Protein AF-A0A2R4WIC1-F1 (afdb_monomer_lite)

Sequence (86 aa):
MVDRGYPLRRLRVKDYNDNDVRFIRGMIPHHEMAIRMASTEIVYGSNPWAKQLALSIKAAQKAEIDQMRAWLTQRGLSESGGGHSM

Stru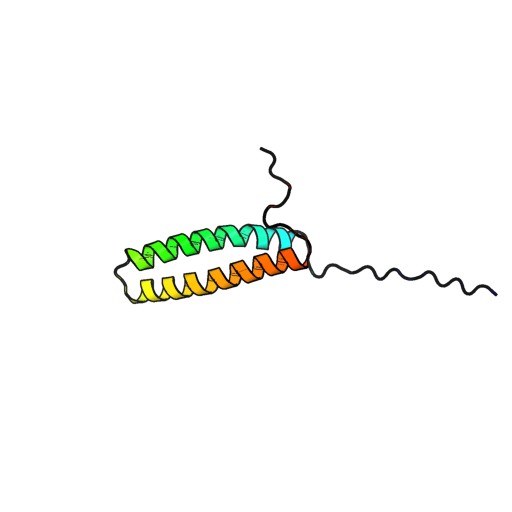cture (mmCIF, N/CA/C/O backbone):
data_AF-A0A2R4WIC1-F1
#
_entry.id   AF-A0A2R4WIC1-F1
#
loop_
_atom_site.group_PDB
_atom_site.id
_atom_site.type_symbol
_atom_site.label_atom_id
_atom_site.label_alt_id
_atom_site.label_comp_id
_atom_site.label_asym_id
_atom_site.label_entity_id
_atom_site.label_seq_id
_atom_site.pdbx_PDB_ins_code
_atom_site.Cartn_x
_atom_site.Cartn_y
_atom_site.Cartn_z
_atom_site.occupancy
_atom_site.B_iso_or_equiv
_atom_site.auth_seq_id
_atom_site.auth_comp_id
_atom_site.auth_asym_id
_atom_site.auth_atom_id
_atom_site.pdbx_PDB_model_num
ATOM 1 N N . MET A 1 1 ? -21.767 0.089 57.873 1.00 50.84 1 MET A N 1
ATOM 2 C CA . MET A 1 1 ? -21.862 -0.788 56.684 1.00 50.84 1 MET A CA 1
ATOM 3 C C . MET A 1 1 ? -22.398 -0.009 55.481 1.00 50.84 1 MET A C 1
ATOM 5 O O . MET A 1 1 ? -23.559 -0.179 55.142 1.00 50.84 1 MET A O 1
ATOM 9 N N . VAL A 1 2 ? -21.593 0.839 54.829 1.00 46.19 2 VAL A N 1
ATOM 10 C CA . VAL A 1 2 ? -21.911 1.315 53.465 1.00 46.19 2 VAL A CA 1
ATOM 11 C C . VAL A 1 2 ? -20.604 1.587 52.715 1.00 46.19 2 VAL A C 1
ATOM 13 O O . VAL A 1 2 ? -20.196 2.728 52.546 1.00 46.19 2 VAL A O 1
ATOM 16 N N . ASP A 1 3 ? -19.930 0.521 52.294 1.00 54.97 3 ASP A N 1
ATOM 17 C CA . ASP A 1 3 ? -18.911 0.604 51.248 1.00 54.97 3 ASP A CA 1
ATOM 18 C C . ASP A 1 3 ? -19.613 0.287 49.921 1.00 54.97 3 ASP A C 1
ATOM 20 O O . ASP A 1 3 ? -19.778 -0.870 49.539 1.00 54.97 3 ASP A O 1
ATOM 24 N N . ARG A 1 4 ? -20.188 1.310 49.279 1.00 60.31 4 ARG A N 1
ATOM 25 C CA . ARG A 1 4 ? -20.741 1.190 47.920 1.00 60.31 4 ARG A CA 1
ATOM 26 C C . ARG A 1 4 ? -19.784 1.864 46.949 1.00 60.31 4 ARG A C 1
ATOM 28 O O . ARG A 1 4 ? -20.079 2.922 46.399 1.00 60.31 4 ARG A O 1
ATOM 35 N N . GLY A 1 5 ? -18.626 1.236 46.764 1.00 51.09 5 GLY A N 1
ATOM 36 C CA . GLY A 1 5 ? -17.725 1.540 45.663 1.00 51.09 5 GLY A CA 1
ATOM 37 C C . GLY A 1 5 ? -18.441 1.294 44.337 1.00 51.09 5 GLY A C 1
ATOM 38 O O . GLY A 1 5 ? -18.740 0.155 43.979 1.00 51.09 5 GLY A O 1
ATOM 39 N N . TYR A 1 6 ? -18.744 2.364 43.607 1.00 52.19 6 TYR A N 1
ATOM 40 C CA . TYR A 1 6 ? -19.163 2.253 42.217 1.00 52.19 6 TYR A CA 1
ATOM 41 C C . TYR A 1 6 ? -18.010 1.624 41.426 1.00 52.19 6 TYR A C 1
ATOM 43 O O . TYR A 1 6 ? -16.904 2.173 41.449 1.00 52.19 6 TYR A O 1
ATOM 51 N N . PRO A 1 7 ? -18.212 0.498 40.719 1.00 58.97 7 PRO A N 1
ATOM 52 C CA . PRO A 1 7 ? -17.173 -0.035 39.859 1.00 58.97 7 PRO A CA 1
ATOM 53 C C . PRO A 1 7 ? -16.957 0.979 38.739 1.00 58.97 7 PRO A C 1
ATOM 55 O O . PRO A 1 7 ? -17.811 1.144 37.864 1.00 58.97 7 PRO A O 1
ATOM 58 N N . LEU A 1 8 ? -15.825 1.685 38.777 1.00 63.12 8 LEU A N 1
ATOM 59 C CA . LEU A 1 8 ? -15.366 2.498 37.662 1.00 63.12 8 LEU A CA 1
ATOM 60 C C . LEU A 1 8 ? -15.168 1.547 36.486 1.00 63.12 8 LEU A C 1
ATOM 62 O O . LEU A 1 8 ? -14.144 0.874 36.354 1.00 63.12 8 LEU A O 1
ATOM 66 N N . ARG A 1 9 ? -16.202 1.455 35.648 1.00 62.56 9 ARG A N 1
ATOM 67 C CA . ARG A 1 9 ? -16.147 0.818 34.342 1.00 62.56 9 ARG A CA 1
ATOM 68 C C . ARG A 1 9 ? -15.000 1.518 33.632 1.00 62.56 9 ARG A C 1
ATOM 70 O O . ARG A 1 9 ? -15.122 2.690 33.287 1.00 62.56 9 ARG A O 1
ATOM 77 N N . ARG A 1 10 ? -13.857 0.840 33.512 1.00 63.88 10 ARG A N 1
ATOM 78 C CA . ARG A 1 10 ? -12.681 1.370 32.827 1.00 63.88 10 ARG A CA 1
ATOM 79 C C . ARG A 1 10 ? -13.133 1.680 31.404 1.00 63.88 10 ARG A C 1
ATOM 81 O O . ARG A 1 10 ? -13.277 0.764 30.596 1.00 63.88 10 ARG A O 1
ATOM 88 N N . LEU A 1 11 ? -13.453 2.944 31.125 1.00 63.50 11 LEU A N 1
ATOM 89 C CA . LEU A 1 11 ? -13.682 3.412 29.769 1.00 63.50 11 LEU A CA 1
ATOM 90 C C . LEU A 1 11 ? -12.375 3.122 29.041 1.00 63.50 11 LEU A C 1
ATOM 92 O O . LEU A 1 11 ? -11.357 3.756 29.308 1.00 63.50 11 LEU A O 1
ATOM 96 N N . ARG A 1 12 ? -12.377 2.097 28.185 1.00 69.25 12 ARG A N 1
ATOM 97 C CA . ARG A 1 12 ? -11.310 1.928 27.204 1.00 69.25 12 ARG A CA 1
ATOM 98 C C . ARG A 1 12 ? -11.397 3.150 26.308 1.00 69.25 12 ARG A C 1
ATOM 100 O O . ARG A 1 12 ? -12.265 3.216 25.440 1.00 69.25 12 ARG A O 1
ATOM 107 N N . VAL A 1 13 ? -10.536 4.124 26.570 1.00 71.31 13 VAL A N 1
ATOM 108 C CA . VAL A 1 13 ? -10.239 5.166 25.598 1.00 71.31 13 VAL A CA 1
ATOM 109 C C . VAL A 1 13 ? -9.745 4.431 24.357 1.00 71.31 13 VAL A C 1
ATOM 111 O O . VAL A 1 13 ? -8.925 3.517 24.451 1.00 71.31 13 VAL A O 1
ATOM 114 N N . LYS A 1 14 ? -10.343 4.728 23.206 1.00 79.56 14 LYS A N 1
ATOM 115 C CA . LYS A 1 14 ? -9.818 4.220 21.946 1.00 79.56 14 LYS A CA 1
ATOM 116 C C . LYS A 1 14 ? -8.521 4.972 21.678 1.00 79.56 14 LYS A C 1
ATOM 118 O O . LYS A 1 14 ? -8.549 6.195 21.603 1.00 79.56 14 LYS A O 1
ATOM 123 N N . ASP A 1 15 ? -7.431 4.253 21.443 1.00 87.88 15 ASP A N 1
ATOM 124 C CA . ASP A 1 15 ? -6.162 4.846 20.989 1.00 87.88 15 ASP A CA 1
ATOM 125 C C . ASP A 1 15 ? -6.209 5.241 19.495 1.00 87.88 15 ASP A C 1
ATOM 127 O O . ASP A 1 15 ? -5.190 5.283 18.815 1.00 87.88 15 ASP A O 1
ATOM 131 N N . TYR A 1 16 ? -7.415 5.436 18.953 1.00 93.31 16 TYR A N 1
ATOM 132 C CA . TYR A 1 16 ? -7.690 5.835 17.579 1.00 93.31 16 TYR A CA 1
ATOM 133 C C . TYR A 1 16 ? -9.017 6.596 17.522 1.00 93.31 16 TYR A C 1
ATOM 135 O O . TYR A 1 16 ? -9.912 6.385 18.348 1.00 93.31 16 TYR A O 1
ATOM 143 N N . ASN A 1 17 ? -9.167 7.442 16.514 1.00 93.81 17 ASN A N 1
ATOM 144 C CA . ASN A 1 17 ? -10.381 8.195 16.232 1.00 93.81 17 ASN A CA 1
ATOM 145 C C . ASN A 1 17 ? -10.876 7.927 14.798 1.00 93.81 17 ASN A C 1
ATOM 147 O O . ASN A 1 17 ? -10.283 7.162 14.035 1.00 93.81 17 ASN A O 1
ATOM 151 N N . ASP A 1 18 ? -11.986 8.556 14.421 1.00 93.88 18 ASP A N 1
ATOM 152 C CA . ASP A 1 18 ? -12.601 8.344 13.108 1.00 93.88 18 ASP A CA 1
ATOM 153 C C . ASP A 1 18 ? -11.740 8.861 11.943 1.00 93.88 18 ASP A C 1
ATOM 155 O O . ASP A 1 18 ? -11.847 8.346 10.827 1.00 93.88 18 ASP A O 1
ATOM 159 N N . ASN A 1 19 ? -10.850 9.832 12.180 1.00 95.94 19 ASN A N 1
ATOM 160 C CA . ASN A 1 19 ? -9.910 10.298 11.160 1.00 95.94 19 ASN A CA 1
ATOM 161 C C . ASN A 1 19 ? -8.872 9.225 10.833 1.00 95.94 19 ASN A C 1
ATOM 163 O O . ASN A 1 19 ? -8.582 9.036 9.654 1.00 95.94 19 ASN A O 1
ATOM 167 N N . ASP A 1 20 ? -8.388 8.479 11.828 1.00 96.94 20 ASP A N 1
ATOM 168 C CA . ASP A 1 20 ? -7.458 7.365 11.604 1.00 96.94 20 ASP A CA 1
ATOM 169 C C . ASP A 1 20 ? -8.117 6.274 10.752 1.00 96.94 20 ASP A C 1
ATOM 171 O O . ASP A 1 20 ? -7.543 5.787 9.778 1.00 96.94 20 ASP A O 1
ATOM 175 N N . VAL A 1 21 ? -9.374 5.938 11.065 1.00 96.56 21 VAL A N 1
ATOM 176 C CA . VAL A 1 21 ? -10.145 4.946 10.301 1.00 96.56 21 VAL A CA 1
ATOM 177 C C . VAL A 1 21 ? -10.352 5.410 8.861 1.00 96.56 21 VAL A C 1
ATOM 179 O O . VAL A 1 21 ? -10.153 4.632 7.928 1.00 96.56 21 VAL A O 1
ATOM 182 N N . ARG A 1 22 ? -10.740 6.674 8.656 1.00 96.19 22 ARG A N 1
ATOM 183 C CA . ARG A 1 22 ? -10.918 7.245 7.313 1.00 96.19 22 ARG A CA 1
ATOM 184 C C . ARG A 1 22 ? -9.612 7.287 6.527 1.00 96.19 22 ARG A C 1
ATOM 186 O O . ARG A 1 22 ? -9.624 6.960 5.343 1.00 96.19 22 ARG A O 1
ATOM 193 N N . PHE A 1 23 ? -8.512 7.664 7.173 1.00 97.00 23 PHE A N 1
ATOM 194 C CA . PHE A 1 23 ? -7.191 7.694 6.558 1.00 97.00 23 PHE A CA 1
ATOM 195 C C . PHE A 1 23 ? -6.788 6.300 6.076 1.00 97.00 23 PHE A C 1
ATOM 197 O O . PHE A 1 23 ? -6.507 6.123 4.895 1.00 97.00 23 PHE A O 1
ATOM 204 N N . ILE A 1 24 ? -6.862 5.294 6.950 1.00 97.88 24 ILE A N 1
ATOM 205 C CA . ILE A 1 24 ? -6.488 3.913 6.621 1.00 97.88 24 ILE A CA 1
ATOM 206 C C . ILE A 1 24 ? -7.363 3.354 5.493 1.00 97.88 24 ILE A C 1
ATOM 208 O O . ILE A 1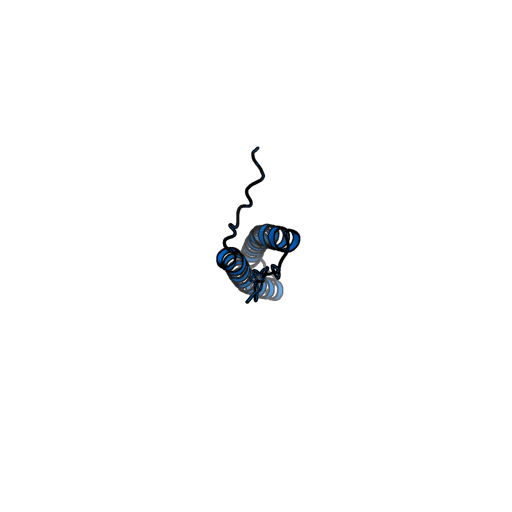 24 ? -6.844 2.801 4.525 1.00 97.88 24 ILE A O 1
ATOM 212 N N . ARG A 1 25 ? -8.685 3.557 5.558 1.00 97.44 25 ARG A N 1
ATOM 213 C CA . ARG A 1 25 ? -9.601 3.133 4.486 1.00 97.44 25 ARG A CA 1
ATOM 214 C C . ARG A 1 25 ? -9.313 3.814 3.149 1.00 97.44 25 ARG A C 1
ATOM 216 O O . ARG A 1 25 ? -9.505 3.190 2.115 1.00 97.44 25 ARG A O 1
ATOM 223 N N . GLY A 1 26 ? -8.867 5.071 3.159 1.00 96.62 26 GLY A N 1
ATOM 224 C CA . GLY A 1 26 ? -8.468 5.794 1.949 1.00 96.62 26 GLY A CA 1
ATOM 225 C C . GLY A 1 26 ? -7.095 5.378 1.414 1.00 96.62 26 GLY A C 1
ATOM 226 O O . GLY A 1 26 ? -6.886 5.361 0.203 1.00 96.62 26 GLY A O 1
ATOM 227 N N . MET A 1 27 ? -6.165 5.007 2.296 1.00 98.44 27 MET A N 1
ATOM 228 C CA . MET A 1 27 ? -4.807 4.621 1.911 1.00 98.44 27 MET A CA 1
ATOM 229 C C . MET A 1 27 ? -4.727 3.232 1.282 1.00 98.44 27 MET A C 1
ATOM 231 O O . MET A 1 27 ? -3.907 3.033 0.394 1.00 98.44 27 MET A O 1
ATOM 235 N N . ILE A 1 28 ? -5.608 2.297 1.645 1.00 98.44 28 ILE A N 1
ATOM 236 C CA . ILE A 1 28 ? -5.661 0.978 0.990 1.00 98.44 28 ILE A CA 1
ATOM 237 C C . ILE A 1 28 ? -5.838 1.101 -0.543 1.00 98.44 28 ILE A C 1
ATOM 239 O O . ILE A 1 28 ? -4.942 0.668 -1.270 1.00 98.44 28 ILE A O 1
ATOM 243 N N . PRO A 1 29 ? -6.908 1.726 -1.083 1.00 97.94 29 PRO A N 1
ATOM 244 C CA . PRO A 1 29 ? -7.086 1.845 -2.532 1.00 97.94 29 PRO A CA 1
ATOM 245 C C . PRO A 1 29 ? -6.057 2.773 -3.198 1.00 97.94 29 PRO A C 1
ATOM 247 O O . PRO A 1 29 ? -5.711 2.564 -4.364 1.00 97.94 29 PRO A O 1
ATOM 250 N N . HIS A 1 30 ? -5.541 3.777 -2.478 1.00 98.50 30 HIS A N 1
ATOM 251 C CA . HIS A 1 30 ? -4.437 4.617 -2.952 1.00 98.50 30 HIS A CA 1
ATOM 252 C C . HIS A 1 30 ? -3.172 3.778 -3.212 1.00 98.50 30 HIS A C 1
ATOM 254 O O . HIS A 1 30 ? -2.582 3.852 -4.292 1.00 98.50 30 HIS A O 1
ATOM 260 N N . HIS A 1 31 ? -2.803 2.910 -2.269 1.00 98.75 31 HIS A N 1
ATOM 261 C CA . HIS A 1 31 ? -1.669 1.997 -2.410 1.00 98.75 31 HIS A CA 1
ATOM 262 C C . HIS A 1 31 ? -1.895 0.941 -3.489 1.00 98.75 31 HIS A C 1
ATOM 264 O O . HIS A 1 31 ? -0.999 0.647 -4.279 1.00 98.75 31 HIS A O 1
ATOM 270 N N . GLU A 1 32 ? -3.109 0.399 -3.605 1.00 98.69 32 GLU A N 1
ATOM 271 C CA . GLU A 1 32 ? -3.441 -0.525 -4.694 1.00 98.69 32 GLU A CA 1
ATOM 272 C C . GLU A 1 32 ? -3.255 0.128 -6.076 1.00 98.69 32 GLU A C 1
ATOM 274 O O . GLU A 1 32 ? -2.784 -0.520 -7.015 1.00 98.69 32 GLU A O 1
ATOM 279 N N . MET A 1 33 ? -3.582 1.418 -6.212 1.00 98.62 33 MET A N 1
ATOM 280 C CA . MET A 1 33 ? -3.351 2.188 -7.437 1.00 98.62 33 MET A CA 1
ATOM 281 C C . MET A 1 33 ? -1.859 2.390 -7.719 1.00 98.62 33 MET A C 1
ATOM 283 O O . MET A 1 33 ? -1.411 2.121 -8.838 1.00 98.62 33 MET A O 1
ATOM 287 N N . ALA A 1 34 ? -1.070 2.753 -6.711 1.00 98.75 34 ALA A N 1
ATOM 288 C CA . ALA A 1 34 ? 0.375 2.889 -6.856 1.00 98.75 34 ALA A CA 1
ATOM 289 C C . ALA A 1 34 ? 1.071 1.548 -7.177 1.00 98.75 34 ALA A C 1
ATOM 291 O O . ALA A 1 34 ? 1.971 1.516 -8.016 1.00 98.75 34 ALA A O 1
ATOM 292 N N . ILE A 1 35 ? 0.602 0.413 -6.644 1.00 98.88 35 ILE A N 1
ATOM 293 C CA . ILE A 1 35 ? 1.073 -0.928 -7.042 1.00 98.88 35 ILE A CA 1
ATOM 294 C C . ILE A 1 35 ? 0.779 -1.222 -8.520 1.00 98.88 35 ILE A C 1
ATOM 296 O O . ILE A 1 35 ? 1.612 -1.836 -9.204 1.00 98.88 35 ILE A O 1
ATOM 300 N N . ARG A 1 36 ? -0.390 -0.808 -9.032 1.00 98.81 36 ARG A N 1
ATOM 301 C CA . ARG A 1 36 ? -0.722 -0.945 -10.460 1.00 98.81 36 ARG A CA 1
ATOM 302 C C . ARG A 1 36 ? 0.233 -0.116 -11.319 1.00 98.81 36 ARG A C 1
ATOM 304 O O . ARG A 1 36 ? 0.818 -0.668 -12.245 1.00 98.81 36 ARG A O 1
ATOM 311 N N . MET A 1 37 ? 0.469 1.148 -10.964 1.00 98.75 37 MET A N 1
ATOM 312 C CA . MET A 1 37 ? 1.418 2.020 -11.673 1.00 98.75 37 MET A CA 1
ATOM 313 C C . MET A 1 37 ? 2.852 1.481 -11.634 1.00 98.75 37 MET A C 1
ATOM 315 O O . MET A 1 37 ? 3.512 1.403 -12.668 1.00 98.75 37 MET A O 1
ATOM 319 N N . ALA A 1 38 ? 3.318 1.037 -10.465 1.00 98.81 38 ALA A N 1
ATOM 320 C CA . ALA A 1 38 ? 4.629 0.417 -10.317 1.00 98.81 38 ALA A CA 1
ATOM 321 C C . ALA A 1 38 ? 4.755 -0.845 -11.185 1.00 98.81 38 ALA A C 1
ATOM 323 O O . ALA A 1 38 ? 5.786 -1.080 -11.806 1.00 98.81 38 ALA A O 1
ATOM 324 N N . SER A 1 39 ? 3.692 -1.649 -11.282 1.00 98.75 39 SER A N 1
ATOM 325 C CA . SER A 1 39 ? 3.686 -2.824 -12.160 1.00 98.75 39 SER A CA 1
ATOM 326 C C . SER A 1 39 ? 3.799 -2.442 -13.639 1.00 98.75 39 SER A C 1
ATOM 328 O O . SER A 1 39 ? 4.510 -3.128 -14.369 1.00 98.75 39 SER A O 1
ATOM 330 N N . THR A 1 40 ? 3.179 -1.338 -14.070 1.00 98.75 40 THR A N 1
ATOM 331 C CA . THR A 1 40 ? 3.354 -0.792 -15.426 1.00 98.75 40 THR A CA 1
ATOM 332 C C . THR A 1 40 ? 4.812 -0.410 -15.691 1.00 98.75 40 THR A C 1
ATOM 334 O O . THR A 1 40 ? 5.366 -0.840 -16.699 1.00 98.75 40 THR A O 1
ATOM 337 N N . GLU A 1 41 ? 5.467 0.312 -14.777 1.00 98.75 41 GLU A N 1
ATOM 338 C CA . GLU A 1 41 ? 6.884 0.691 -14.928 1.00 98.75 41 GLU A CA 1
ATOM 339 C C . GLU A 1 41 ? 7.808 -0.538 -14.973 1.00 98.75 41 GLU A C 1
ATOM 341 O O . GLU A 1 41 ? 8.720 -0.617 -15.793 1.00 98.75 41 GLU A O 1
ATOM 346 N N . ILE A 1 42 ? 7.545 -1.559 -14.151 1.00 98.69 42 ILE A N 1
ATOM 347 C CA . ILE A 1 42 ? 8.328 -2.806 -14.155 1.00 98.69 42 ILE A CA 1
ATOM 348 C C . ILE A 1 42 ? 8.242 -3.518 -15.514 1.00 98.69 42 ILE A C 1
ATOM 350 O O . ILE A 1 42 ? 9.243 -4.064 -15.985 1.00 98.69 42 ILE A O 1
ATOM 354 N N . VAL A 1 43 ? 7.067 -3.536 -16.145 1.00 98.69 43 VAL A N 1
ATOM 355 C CA . VAL A 1 43 ? 6.868 -4.254 -17.412 1.00 98.69 43 VAL A CA 1
ATOM 356 C C . VAL A 1 43 ? 7.361 -3.434 -18.602 1.00 98.69 43 VAL A C 1
ATOM 358 O O . VAL A 1 43 ? 8.088 -3.964 -19.438 1.00 98.69 43 VAL A O 1
ATOM 361 N N . TYR A 1 44 ? 7.009 -2.150 -18.663 1.00 98.62 44 TYR A N 1
ATOM 362 C CA . TYR A 1 44 ? 7.155 -1.333 -19.873 1.00 98.62 44 TYR A CA 1
ATOM 363 C C . TYR A 1 44 ? 8.232 -0.246 -19.776 1.00 98.62 44 TYR A C 1
ATOM 365 O O . TYR A 1 44 ? 8.588 0.343 -20.794 1.00 98.62 44 TYR A O 1
ATOM 373 N N . GLY A 1 45 ? 8.756 0.030 -18.581 1.00 98.19 45 GLY A N 1
ATOM 374 C CA . GLY A 1 45 ? 9.780 1.046 -18.362 1.00 98.19 45 GLY A CA 1
ATOM 375 C C . GLY A 1 45 ? 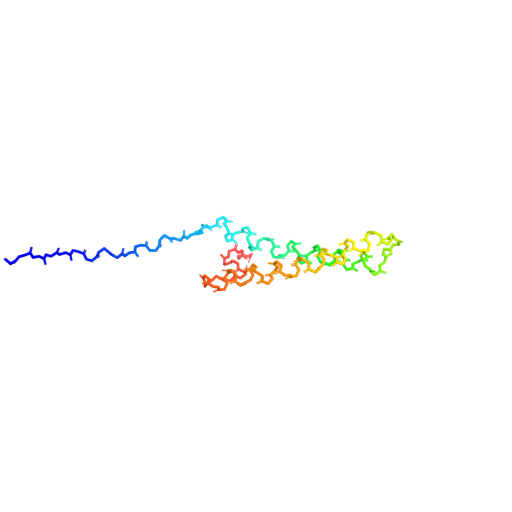11.147 0.653 -18.926 1.00 98.19 45 GLY A C 1
ATOM 376 O O . GLY A 1 45 ? 11.531 -0.525 -18.923 1.00 98.19 45 GLY A O 1
ATOM 377 N N . SER A 1 46 ? 11.899 1.665 -19.365 1.00 98.31 46 SER A N 1
ATOM 378 C CA . SER A 1 46 ? 13.233 1.513 -19.971 1.00 98.31 46 SER A CA 1
ATOM 379 C C . SER A 1 46 ? 14.378 1.951 -19.054 1.00 98.31 46 SER A C 1
ATOM 381 O O . SER A 1 46 ? 15.523 1.587 -19.306 1.00 98.31 46 SER A O 1
ATOM 383 N N . ASN A 1 47 ? 14.105 2.727 -17.997 1.00 98.62 47 ASN A N 1
ATOM 384 C CA . ASN A 1 47 ? 15.136 3.208 -17.075 1.00 98.62 47 ASN A CA 1
ATOM 385 C C . ASN A 1 47 ? 15.360 2.184 -15.940 1.00 98.62 47 ASN A C 1
ATOM 387 O O . ASN A 1 47 ? 14.462 2.001 -15.116 1.00 98.62 47 ASN A O 1
ATOM 391 N N . PRO A 1 48 ? 16.546 1.550 -15.825 1.00 98.44 48 PRO A N 1
ATOM 392 C CA . PRO A 1 48 ? 16.791 0.517 -14.815 1.00 98.44 48 PRO A CA 1
ATOM 393 C C . PRO A 1 48 ? 16.579 0.990 -13.372 1.00 98.44 48 PRO A C 1
ATOM 395 O O . PRO A 1 48 ? 16.070 0.236 -12.543 1.00 98.44 48 PRO A O 1
ATOM 398 N N . TRP A 1 49 ? 16.921 2.246 -13.071 1.00 98.62 49 TRP A N 1
ATOM 399 C CA . TRP A 1 49 ? 16.727 2.818 -11.740 1.00 98.62 49 TRP A CA 1
ATOM 400 C C . TRP A 1 49 ? 15.240 2.999 -11.418 1.00 98.62 49 TRP A C 1
ATOM 402 O O . TRP A 1 49 ? 14.800 2.642 -10.326 1.00 98.62 49 TRP A O 1
ATOM 412 N N . ALA A 1 50 ? 14.446 3.468 -12.385 1.00 98.62 50 ALA A N 1
ATOM 413 C CA . ALA A 1 50 ? 13.001 3.615 -12.217 1.00 98.62 50 ALA A CA 1
ATOM 414 C C . ALA A 1 50 ? 12.309 2.257 -12.005 1.00 98.62 50 ALA A C 1
ATOM 416 O O . ALA A 1 50 ? 11.464 2.125 -11.119 1.00 98.62 50 ALA A O 1
ATOM 417 N N . LYS A 1 51 ? 12.735 1.212 -12.727 1.00 98.81 51 LYS A N 1
ATOM 418 C CA . LYS A 1 51 ? 12.237 -0.159 -12.517 1.00 98.81 51 LYS A CA 1
ATOM 419 C C . LYS A 1 51 ? 12.576 -0.688 -11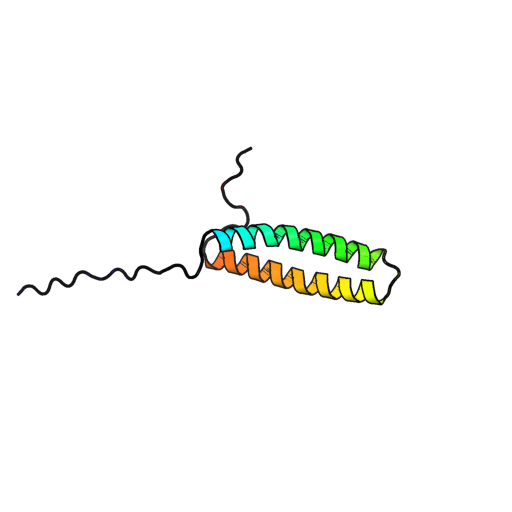.127 1.00 98.81 51 LYS A C 1
ATOM 421 O O . LYS A 1 51 ? 11.726 -1.305 -10.484 1.00 98.81 51 LYS A O 1
ATOM 426 N N . GLN A 1 52 ? 13.792 -0.429 -10.647 1.00 98.81 52 GLN A N 1
ATOM 427 C CA . GLN A 1 52 ? 14.201 -0.828 -9.302 1.00 98.81 52 GLN A CA 1
ATOM 428 C C . GLN A 1 52 ? 13.383 -0.101 -8.228 1.00 98.81 52 GLN A C 1
ATOM 430 O O . GLN A 1 52 ? 12.930 -0.726 -7.270 1.00 98.81 52 GLN A O 1
ATOM 435 N N . LEU A 1 53 ? 13.135 1.198 -8.407 1.00 98.81 53 LEU A N 1
ATOM 436 C CA . LEU A 1 53 ? 12.263 1.964 -7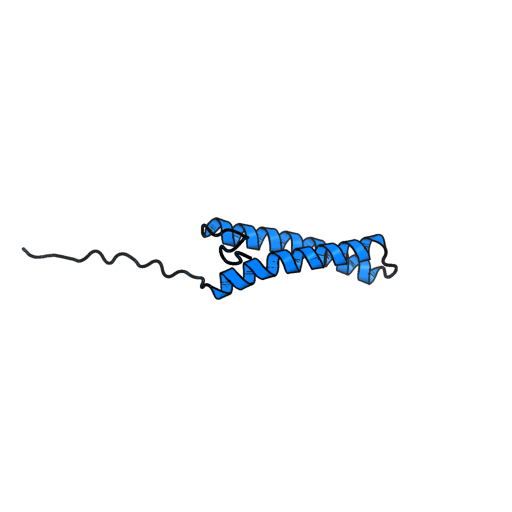.521 1.00 98.81 53 LEU A CA 1
ATOM 437 C C . LEU A 1 53 ? 10.834 1.402 -7.524 1.00 98.81 53 LEU A C 1
ATOM 439 O O . LEU A 1 53 ? 10.249 1.208 -6.460 1.00 98.81 53 LEU A O 1
ATOM 443 N N . ALA A 1 54 ? 10.289 1.076 -8.697 1.00 98.88 54 ALA A N 1
ATOM 444 C CA . ALA A 1 54 ? 8.960 0.491 -8.825 1.00 98.88 54 ALA A CA 1
ATOM 445 C C . ALA A 1 54 ? 8.843 -0.877 -8.123 1.00 98.88 54 ALA A C 1
ATOM 447 O O . ALA A 1 54 ? 7.832 -1.147 -7.470 1.00 98.88 54 ALA A O 1
ATOM 448 N N . LEU A 1 55 ? 9.880 -1.723 -8.186 1.00 98.88 55 LEU A N 1
ATOM 449 C CA . LEU A 1 55 ? 9.938 -2.974 -7.418 1.00 98.88 55 LEU A CA 1
ATOM 450 C C . LEU A 1 55 ? 9.865 -2.712 -5.907 1.00 98.88 55 LEU A C 1
ATOM 452 O O . LEU A 1 55 ? 9.059 -3.347 -5.222 1.00 98.88 55 LEU A O 1
ATOM 456 N N . SER A 1 56 ? 10.644 -1.751 -5.404 1.00 98.81 56 SER A N 1
ATOM 457 C CA . SER A 1 56 ? 10.640 -1.367 -3.987 1.00 98.81 56 SER A CA 1
ATOM 458 C C . SER A 1 56 ? 9.287 -0.810 -3.538 1.00 98.81 56 SER A C 1
ATOM 460 O O . SER A 1 56 ? 8.762 -1.247 -2.515 1.00 98.81 56 SER A O 1
ATOM 462 N N . ILE A 1 57 ? 8.679 0.088 -4.325 1.00 98.75 57 ILE A N 1
ATOM 463 C CA . ILE A 1 57 ? 7.343 0.648 -4.053 1.00 98.75 57 ILE A CA 1
ATOM 464 C C . ILE A 1 57 ? 6.308 -0.473 -3.971 1.00 98.75 57 ILE A C 1
ATOM 466 O O . ILE A 1 57 ? 5.546 -0.550 -3.009 1.00 98.75 57 ILE A O 1
ATOM 470 N N . LYS A 1 58 ? 6.300 -1.380 -4.955 1.00 98.75 58 LYS A N 1
ATOM 471 C CA . LYS A 1 58 ? 5.356 -2.499 -5.002 1.00 98.75 58 LYS A CA 1
ATOM 472 C C . LYS A 1 58 ? 5.490 -3.423 -3.793 1.00 98.75 58 LYS A C 1
ATOM 474 O O . LYS A 1 58 ? 4.475 -3.914 -3.306 1.00 98.75 58 LYS A O 1
ATOM 479 N N . ALA A 1 59 ? 6.712 -3.696 -3.339 1.00 98.75 59 ALA A N 1
ATOM 480 C CA . ALA A 1 59 ? 6.953 -4.539 -2.171 1.00 98.75 59 ALA A CA 1
ATOM 481 C C . ALA A 1 59 ? 6.506 -3.852 -0.872 1.00 98.75 59 ALA A C 1
ATOM 483 O O . ALA A 1 59 ? 5.735 -4.438 -0.113 1.00 98.75 59 ALA A O 1
ATOM 484 N N . ALA A 1 60 ? 6.930 -2.603 -0.654 1.00 98.81 60 ALA A N 1
ATOM 485 C CA . ALA A 1 60 ? 6.593 -1.842 0.545 1.00 98.81 60 ALA A CA 1
ATOM 486 C C . ALA A 1 60 ? 5.079 -1.634 0.678 1.00 98.81 60 ALA A C 1
ATOM 488 O O . ALA A 1 60 ? 4.492 -1.976 1.700 1.00 98.81 60 ALA A O 1
ATOM 489 N N . GLN A 1 61 ? 4.417 -1.177 -0.387 1.00 98.81 61 GLN A N 1
ATOM 490 C CA . GLN A 1 61 ? 2.994 -0.859 -0.313 1.00 98.81 61 GLN A CA 1
ATOM 491 C C . GLN A 1 61 ? 2.097 -2.091 -0.169 1.00 98.81 61 GLN A C 1
ATOM 493 O O . GLN A 1 61 ? 1.022 -1.988 0.413 1.00 98.81 61 GLN A O 1
ATOM 498 N N . LYS A 1 62 ? 2.532 -3.271 -0.634 1.00 98.81 62 LYS A N 1
ATOM 499 C CA . LYS A 1 62 ? 1.836 -4.529 -0.318 1.00 98.81 62 LYS A CA 1
ATOM 500 C C . LYS A 1 62 ? 1.867 -4.821 1.179 1.00 98.81 62 LYS A C 1
ATOM 502 O O . LYS A 1 62 ? 0.822 -5.098 1.756 1.00 98.81 62 LYS A O 1
ATOM 507 N N . ALA A 1 63 ? 3.040 -4.703 1.800 1.00 98.81 63 ALA A N 1
ATOM 508 C CA . ALA A 1 63 ? 3.180 -4.909 3.237 1.00 98.81 63 ALA A CA 1
ATOM 509 C C . ALA A 1 63 ? 2.366 -3.880 4.042 1.00 98.81 63 ALA A C 1
ATOM 511 O O . ALA A 1 63 ? 1.716 -4.237 5.021 1.00 98.81 63 ALA A O 1
ATOM 512 N N . GLU A 1 64 ? 2.345 -2.618 3.608 1.00 98.81 64 GLU A N 1
ATOM 513 C CA . GLU A 1 64 ? 1.551 -1.562 4.248 1.00 98.81 64 GLU A CA 1
ATOM 514 C C . GLU A 1 64 ? 0.038 -1.802 4.110 1.00 98.81 64 GLU A C 1
ATOM 516 O O . GLU A 1 64 ? -0.701 -1.578 5.068 1.00 98.81 64 GLU A O 1
ATOM 521 N N . ILE A 1 65 ? -0.439 -2.319 2.969 1.00 98.75 65 ILE A N 1
ATOM 522 C CA . ILE A 1 65 ? -1.837 -2.759 2.825 1.00 98.75 65 ILE A CA 1
ATOM 523 C C . ILE A 1 65 ? -2.158 -3.846 3.854 1.00 98.75 65 ILE A C 1
ATOM 525 O O . ILE A 1 65 ? -3.154 -3.726 4.567 1.00 98.75 65 ILE A O 1
ATOM 529 N N . ASP A 1 66 ? -1.316 -4.872 3.983 1.00 98.62 66 ASP A N 1
ATOM 530 C CA . ASP A 1 66 ? -1.548 -5.959 4.940 1.00 98.62 66 ASP A CA 1
ATOM 531 C C . ASP A 1 66 ? -1.581 -5.444 6.389 1.00 98.62 66 ASP A C 1
ATOM 533 O O . ASP A 1 66 ? -2.449 -5.831 7.177 1.00 98.62 66 ASP A O 1
ATOM 537 N N . GLN A 1 67 ? -0.699 -4.500 6.733 1.00 98.75 67 GLN A N 1
ATOM 538 C CA . GLN A 1 67 ? -0.693 -3.829 8.036 1.00 98.75 67 GLN A CA 1
ATOM 539 C C . GLN A 1 67 ? -1.977 -3.027 8.283 1.00 98.75 67 GLN A C 1
ATOM 541 O O . GLN A 1 67 ? -2.562 -3.116 9.363 1.00 98.75 67 GLN A O 1
ATOM 546 N N . MET A 1 68 ? -2.444 -2.271 7.289 1.00 98.50 68 MET A N 1
ATOM 547 C CA . MET A 1 68 ? -3.678 -1.487 7.368 1.00 98.50 68 MET A CA 1
ATOM 548 C C . MET A 1 68 ? -4.918 -2.375 7.536 1.00 98.50 68 MET A C 1
ATOM 550 O O . MET A 1 68 ? -5.762 -2.112 8.398 1.00 98.50 68 MET A O 1
ATOM 554 N N . ARG A 1 69 ? -5.003 -3.473 6.776 1.00 98.19 69 ARG A N 1
ATOM 555 C CA . ARG A 1 69 ? -6.076 -4.474 6.897 1.00 98.19 69 ARG A CA 1
ATOM 556 C C . ARG A 1 69 ? -6.075 -5.143 8.268 1.00 98.19 69 ARG A C 1
ATOM 558 O O . ARG A 1 69 ? -7.127 -5.271 8.905 1.00 98.19 69 ARG A O 1
ATOM 565 N N . ALA A 1 70 ? -4.895 -5.516 8.762 1.00 98.12 70 ALA A N 1
ATOM 566 C CA . ALA A 1 70 ? -4.738 -6.074 10.098 1.00 98.12 70 ALA A CA 1
ATOM 567 C C . ALA A 1 70 ? -5.153 -5.068 11.183 1.00 98.12 70 ALA A C 1
ATOM 569 O O . ALA A 1 70 ? -5.875 -5.433 12.112 1.00 98.12 70 ALA A O 1
ATOM 570 N N . TRP A 1 71 ? -4.766 -3.796 11.046 1.00 97.56 71 TRP A N 1
ATOM 571 C CA . TRP A 1 71 ? -5.118 -2.735 11.991 1.00 97.56 71 TRP A CA 1
ATOM 572 C C . TRP A 1 71 ? -6.636 -2.556 12.121 1.00 97.56 71 TRP A C 1
ATOM 574 O O . TRP A 1 71 ? -7.135 -2.440 13.247 1.00 97.56 71 TRP A O 1
ATOM 584 N N . LEU A 1 72 ? -7.365 -2.584 10.995 1.00 96.62 72 LEU A N 1
ATOM 585 C CA . LEU A 1 72 ? -8.832 -2.524 10.956 1.00 96.62 72 LEU A CA 1
ATOM 586 C C . LEU A 1 72 ? -9.457 -3.767 11.603 1.00 96.62 72 LEU A C 1
ATOM 588 O O . LEU A 1 72 ? -10.291 -3.644 12.504 1.00 96.62 72 LEU A O 1
ATOM 592 N N . THR A 1 73 ? -8.995 -4.956 11.209 1.00 96.06 73 THR A N 1
ATOM 593 C CA . THR A 1 73 ? -9.519 -6.242 11.695 1.00 96.06 73 THR A CA 1
ATOM 594 C C . THR A 1 73 ? -9.362 -6.385 13.210 1.00 96.06 73 THR A C 1
ATOM 596 O O . THR A 1 73 ? -10.317 -6.730 13.903 1.00 96.06 73 THR A O 1
ATOM 599 N N . GLN A 1 74 ? -8.194 -6.029 13.758 1.00 95.69 74 GLN A N 1
ATOM 600 C CA . GLN A 1 74 ? -7.924 -6.051 15.205 1.00 95.69 74 GLN A CA 1
ATOM 601 C C . GLN A 1 74 ? -8.856 -5.131 16.013 1.00 95.69 74 GLN A C 1
ATOM 603 O O . GLN A 1 74 ? -8.993 -5.292 17.226 1.00 95.69 74 GLN A O 1
ATOM 608 N N . ARG A 1 75 ? -9.496 -4.158 15.355 1.00 94.81 75 ARG A N 1
ATOM 609 C CA . ARG A 1 75 ? -10.432 -3.194 15.953 1.00 94.81 75 ARG A CA 1
ATOM 610 C C . ARG A 1 75 ? -11.895 -3.493 15.620 1.00 94.81 75 ARG A C 1
ATOM 612 O O . ARG A 1 75 ? -12.757 -2.709 16.009 1.00 94.81 75 ARG A O 1
ATOM 619 N N . GLY A 1 76 ? -12.178 -4.605 14.936 1.00 94.75 76 GLY A N 1
ATOM 620 C CA . GLY A 1 76 ? -13.528 -4.972 14.500 1.00 94.75 76 GLY A CA 1
ATOM 621 C C . GLY A 1 76 ? -14.093 -4.048 13.418 1.00 94.75 76 GLY A C 1
ATOM 622 O O . GLY A 1 76 ? -15.306 -3.878 13.329 1.00 94.75 76 GLY A O 1
ATOM 623 N N . LEU A 1 77 ? -13.226 -3.407 12.630 1.00 94.31 77 LEU A N 1
ATOM 624 C CA . LEU A 1 77 ? -13.596 -2.499 11.547 1.00 94.31 77 LEU A CA 1
ATOM 625 C C . LEU A 1 77 ? -13.414 -3.194 10.193 1.00 94.31 77 LEU A C 1
ATOM 627 O O . LEU A 1 77 ? -12.467 -3.951 9.998 1.00 94.31 77 LEU A O 1
ATOM 631 N N . SER A 1 78 ? -14.292 -2.895 9.238 1.00 92.94 78 SER A N 1
ATOM 632 C CA . SER A 1 78 ? -14.180 -3.325 7.838 1.00 92.94 78 SER A CA 1
ATOM 633 C C . SER A 1 78 ? -13.420 -2.310 6.979 1.00 92.94 78 SER A C 1
ATOM 635 O O . SER A 1 78 ? -13.426 -1.111 7.278 1.00 92.94 78 SER A O 1
ATOM 637 N N . GLU A 1 79 ? -12.833 -2.768 5.869 1.00 89.25 79 GLU A N 1
ATOM 638 C CA . GLU A 1 79 ? -12.223 -1.908 4.837 1.00 89.25 79 GLU A CA 1
ATOM 639 C C . GLU A 1 79 ? -13.258 -0.988 4.178 1.00 89.25 79 GLU A C 1
ATOM 641 O O . GLU A 1 79 ? -13.046 0.217 4.070 1.00 89.25 79 GLU A O 1
ATOM 646 N N . SER A 1 80 ? -14.431 -1.519 3.831 1.00 80.94 80 SER A N 1
ATOM 647 C CA . SER A 1 80 ? -15.568 -0.716 3.387 1.00 80.94 80 SER A CA 1
ATOM 648 C C . SER A 1 80 ? -16.244 -0.067 4.595 1.00 80.94 80 SER A C 1
ATOM 650 O O . SER A 1 80 ? -16.824 -0.755 5.440 1.00 80.94 80 SER A O 1
ATOM 652 N N . GLY A 1 81 ? -16.174 1.258 4.708 1.00 67.12 81 GLY A N 1
ATOM 653 C CA . GLY A 1 81 ? -16.997 1.995 5.665 1.00 67.12 81 GLY A CA 1
ATOM 654 C C . GLY A 1 81 ? -18.454 1.993 5.215 1.00 67.12 81 GLY A C 1
ATOM 655 O O . GLY A 1 81 ? -18.733 2.342 4.073 1.00 67.12 81 GLY A O 1
ATOM 656 N N . GLY A 1 82 ? -19.384 1.610 6.094 1.00 60.53 82 GLY A N 1
ATOM 657 C CA . GLY A 1 82 ? -20.806 1.851 5.851 1.00 60.53 82 GLY A CA 1
ATOM 658 C C . GLY A 1 82 ? -21.030 3.353 5.678 1.00 60.53 82 GLY A C 1
ATOM 659 O O . GLY A 1 82 ? -20.845 4.102 6.633 1.00 60.53 82 GLY A O 1
ATOM 660 N N . GLY A 1 83 ? -21.353 3.787 4.458 1.00 52.03 83 GLY A N 1
ATOM 661 C CA . GLY A 1 83 ? -21.588 5.200 4.161 1.00 52.03 83 GLY A CA 1
ATOM 662 C C . GLY A 1 83 ? -21.119 5.674 2.789 1.00 52.03 83 GLY A C 1
ATOM 663 O O . GLY A 1 83 ? -20.427 6.676 2.721 1.00 52.03 83 GLY A O 1
ATOM 664 N N . HIS A 1 84 ? -21.523 4.987 1.721 1.00 49.34 84 HIS A N 1
ATOM 665 C CA . HIS A 1 84 ? -21.956 5.622 0.471 1.00 49.34 84 HIS A CA 1
ATOM 666 C C . HIS A 1 84 ? -23.033 4.719 -0.130 1.00 49.34 84 HIS A C 1
ATOM 668 O O . HIS A 1 84 ? -22.782 3.941 -1.045 1.00 49.34 84 HIS A O 1
ATOM 674 N N . SER A 1 85 ? -24.231 4.778 0.452 1.00 42.34 85 SER A N 1
ATOM 675 C CA . SER A 1 85 ? -25.436 4.437 -0.297 1.00 42.34 85 SER A CA 1
ATOM 676 C C . SER A 1 85 ? -25.534 5.475 -1.416 1.00 42.34 85 SER A C 1
ATOM 678 O O . SER A 1 85 ? -25.796 6.645 -1.132 1.00 42.34 85 SER A O 1
ATOM 680 N N . MET A 1 86 ? -25.191 5.079 -2.639 1.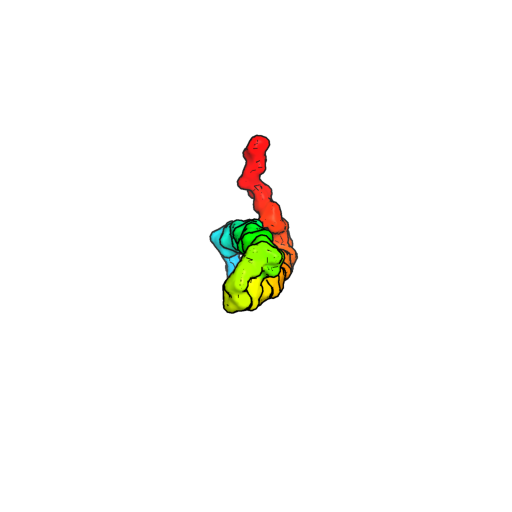00 38.84 86 MET A N 1
ATOM 681 C CA . MET A 1 86 ? -25.646 5.774 -3.844 1.00 38.84 86 MET A CA 1
ATOM 682 C C . MET A 1 86 ? -27.056 5.305 -4.176 1.00 38.84 86 MET A C 1
ATOM 684 O O . MET A 1 86 ? -27.346 4.117 -3.903 1.00 38.84 86 MET A O 1
#

InterPro domains:
  IPR005183 Domain of unknown function DUF305, CopM-like [PF03713] (20-83)
  IPR012347 Ferritin-like [G3DSA:1.20.1260.10] (7-86)

Secondary structure (DSSP, 8-state):
--------------S--HHHHHHHHHHHHHHHHHHHHHHHHHHH---HHHHHHHHHHHHHHHHHHHHHHHHHHTTT--SS-S----

Radius of gyration: 21.16 Å; chains: 1; bounding box: 42×16×77 Å

Foldseek 3Di:
DDPPPDPPPPPPDPPDDVVLLVVLLVLLVVLVVLLVVLVCCCVPNDDPVSVVVSVVSNVVSVVVNVVSCVVQVVVVHDSDDPDDPD

Organism: NCBI:txid2051553

pLDDT: mean 88.08, std 17.49, range [38.84, 98.88]